Protein AF-A0A7D5S148-F1 (afdb_monomer_lite)

Sequence (140 aa):
MTSVWNPTGGASYDAGGLCGLLTCPLTNRRAESPIINCSGKSNMTLSFNMIHNGQGSIDNAVVWFTTNGFATTLPVPAIPKTLTGCGGQGLWTSHSIAVPAACNNSSSVQFAIQWVNNDDGVGTDPHSQLTILHLVQVLP

Radius of gyration: 16.26 Å; chains: 1; bounding box: 41×27×49 Å

Foldseek 3Di:
DADPVCNPLPAWDDLAPCPPNDDQPQDKDKDKDAFAFQAVHFFWKWKWKKQWDDDDPQFGKWKWKDLPDVPDIDTDPGDDHADADDQQETDIDIDMDGDDRVCHNRGGMMMMMIGGHRNNRDDDDDITDIDIDDGPDTDD

Secondary structure (DSSP, 8-state):
--BTTBTTS------B--BTTB----EEEEEEPPPB--TT--S-EEEEEE----STTTSEEEEEEESSTTSS-EEPSPPPPPPEETTTEEPPEEEEEEPPGGGTT-S-BEEEEEEEE--BS-------------EE----

pLDDT: mean 71.93, std 15.94, range [33.53, 91.12]

Structure (mmCIF, N/CA/C/O backbone):
data_AF-A0A7D5S148-F1
#
_entry.id   AF-A0A7D5S148-F1
#
loop_
_atom_site.group_PDB
_atom_site.id
_atom_site.type_symbol
_atom_site.label_atom_id
_atom_site.label_alt_id
_atom_site.label_comp_id
_atom_site.label_asym_id
_atom_site.label_entity_id
_atom_site.label_seq_id
_atom_site.pdbx_PDB_ins_code
_atom_site.Cartn_x
_atom_site.Cartn_y
_atom_site.Cartn_z
_atom_site.occupancy
_atom_site.B_iso_or_equiv
_atom_site.auth_seq_id
_atom_site.auth_comp_id
_atom_site.auth_asym_id
_atom_site.auth_atom_id
_atom_site.pdbx_PDB_model_num
ATOM 1 N N . MET A 1 1 ? 2.452 -8.992 -7.488 1.00 42.06 1 MET A N 1
ATOM 2 C CA . MET A 1 1 ? 2.747 -10.126 -8.386 1.00 42.06 1 MET A CA 1
ATOM 3 C C . MET A 1 1 ? 4.191 -10.516 -8.102 1.00 42.06 1 MET A C 1
ATOM 5 O O . MET A 1 1 ? 5.015 -9.617 -8.055 1.00 42.06 1 MET A O 1
ATOM 9 N N . THR A 1 2 ? 4.529 -11.773 -7.825 1.00 35.31 2 THR A N 1
ATOM 10 C CA . THR A 1 2 ? 5.949 -12.168 -7.749 1.00 35.31 2 THR A CA 1
ATOM 11 C C . THR A 1 2 ? 6.427 -12.559 -9.142 1.00 35.31 2 THR A C 1
ATOM 13 O O . THR A 1 2 ? 5.658 -13.095 -9.941 1.00 35.31 2 THR A O 1
ATOM 16 N N . SER A 1 3 ? 7.682 -12.251 -9.460 1.00 38.53 3 SER A N 1
ATOM 17 C CA . SER A 1 3 ? 8.311 -12.759 -10.678 1.00 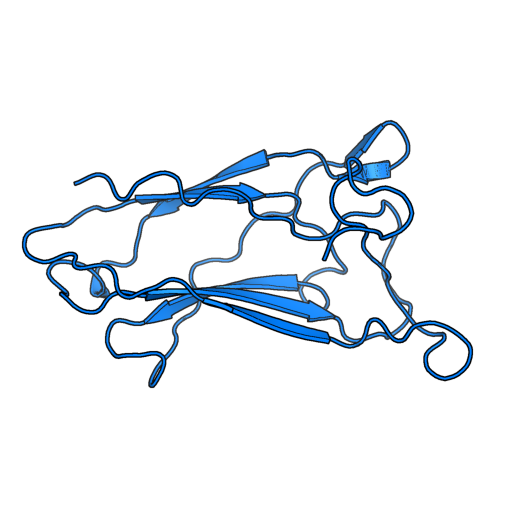38.53 3 SER A CA 1
ATOM 18 C C . SER A 1 3 ? 8.357 -14.291 -10.614 1.00 38.53 3 SER A C 1
ATOM 20 O O . SER A 1 3 ? 8.893 -14.850 -9.657 1.00 38.53 3 SER A O 1
ATOM 22 N N . VAL A 1 4 ? 7.822 -14.979 -11.632 1.00 39.84 4 VAL A N 1
ATOM 23 C CA . VAL A 1 4 ? 7.892 -16.454 -11.754 1.00 39.84 4 VAL A CA 1
ATOM 24 C C . VAL A 1 4 ? 9.348 -16.941 -11.846 1.00 39.84 4 VAL A C 1
ATOM 26 O O . VAL A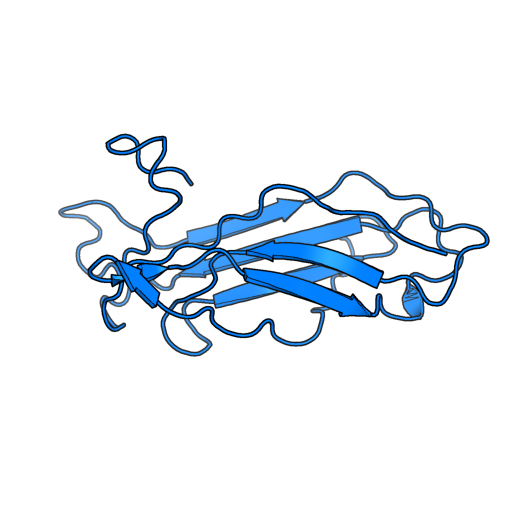 1 4 ? 9.648 -18.072 -11.477 1.00 39.84 4 VAL A O 1
ATOM 29 N N . TRP A 1 5 ? 10.264 -16.068 -12.271 1.00 33.53 5 TRP A N 1
ATOM 30 C CA . TRP A 1 5 ? 11.686 -16.365 -12.452 1.00 33.53 5 TRP A CA 1
ATOM 31 C C . TRP A 1 5 ? 12.561 -16.003 -11.247 1.00 33.53 5 TRP A C 1
ATOM 33 O O . TRP A 1 5 ? 13.714 -16.419 -11.183 1.00 33.53 5 TRP A O 1
ATOM 43 N N . ASN A 1 6 ? 12.028 -15.256 -10.278 1.00 43.44 6 ASN A N 1
ATOM 44 C CA . ASN A 1 6 ? 12.698 -14.987 -9.010 1.00 43.44 6 ASN A CA 1
ATOM 45 C C . ASN A 1 6 ? 11.660 -14.863 -7.879 1.00 43.44 6 ASN A C 1
ATOM 47 O O . ASN A 1 6 ? 11.318 -13.750 -7.471 1.00 43.44 6 ASN A O 1
ATOM 51 N N . PRO A 1 7 ? 11.144 -15.995 -7.367 1.00 40.78 7 PRO A N 1
ATOM 52 C CA . PRO A 1 7 ? 10.069 -16.005 -6.376 1.00 40.78 7 PRO A CA 1
ATOM 53 C C . PRO A 1 7 ? 10.477 -15.395 -5.024 1.00 40.78 7 PRO A C 1
ATOM 55 O O . PRO A 1 7 ? 9.605 -15.032 -4.238 1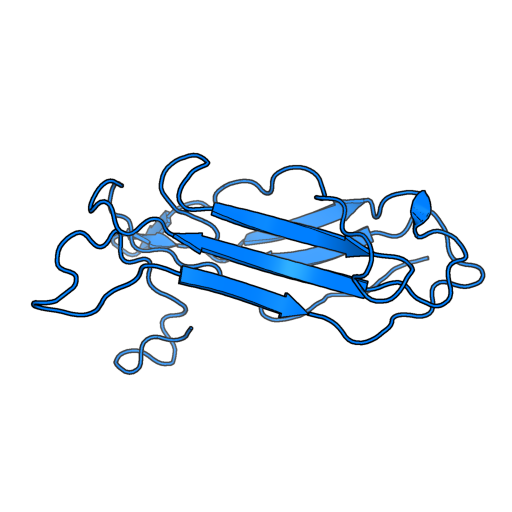.00 40.78 7 PRO A O 1
ATOM 58 N N . THR A 1 8 ? 11.781 -15.250 -4.757 1.00 43.19 8 THR A N 1
ATOM 59 C CA . THR A 1 8 ? 12.337 -14.588 -3.563 1.00 43.19 8 THR A CA 1
ATOM 60 C C . THR A 1 8 ? 12.771 -13.140 -3.812 1.00 43.19 8 THR A C 1
ATOM 62 O O . THR A 1 8 ? 13.001 -12.406 -2.854 1.00 43.19 8 THR A O 1
ATOM 65 N N . GLY A 1 9 ? 12.845 -12.695 -5.070 1.00 50.00 9 GLY A N 1
ATOM 66 C CA . GLY A 1 9 ? 13.348 -11.377 -5.480 1.00 50.00 9 GLY A CA 1
ATOM 67 C C . GLY A 1 9 ? 12.387 -10.208 -5.273 1.00 50.00 9 GLY A C 1
ATOM 68 O O . GLY A 1 9 ? 12.675 -9.099 -5.719 1.00 50.00 9 GLY A O 1
ATOM 69 N N . GLY A 1 10 ? 11.247 -10.440 -4.623 1.00 51.72 10 GLY A N 1
ATOM 70 C CA . GLY A 1 10 ? 10.171 -9.461 -4.531 1.00 51.72 10 GLY A CA 1
ATOM 71 C C . GLY A 1 10 ? 9.463 -9.277 -5.874 1.00 51.72 10 GLY A C 1
ATOM 72 O O . GLY A 1 10 ? 9.354 -10.205 -6.678 1.00 51.72 10 GLY A O 1
ATOM 73 N N . ALA A 1 11 ? 8.933 -8.083 -6.105 1.00 54.31 11 ALA A N 1
ATOM 74 C CA . ALA A 1 11 ? 8.140 -7.779 -7.284 1.00 54.31 11 ALA A CA 1
ATOM 75 C C . ALA A 1 11 ? 8.872 -6.796 -8.225 1.00 54.31 11 ALA A C 1
ATOM 77 O O . ALA A 1 11 ? 9.534 -5.866 -7.764 1.00 54.31 11 ALA A O 1
ATOM 78 N N . SER A 1 12 ? 8.699 -6.947 -9.546 1.00 57.59 12 SER A N 1
ATOM 79 C CA . SER A 1 12 ? 9.439 -6.215 -10.597 1.00 57.59 12 SER A CA 1
ATOM 80 C C . SER A 1 12 ? 8.554 -5.311 -11.471 1.00 57.59 12 SER A C 1
ATOM 82 O O . SER A 1 12 ? 7.672 -5.808 -12.164 1.00 57.59 12 SER A O 1
ATOM 84 N N . TYR A 1 13 ? 8.760 -3.994 -11.482 1.00 60.81 13 TYR A N 1
ATOM 85 C CA . TYR A 1 13 ? 7.994 -3.092 -12.363 1.00 60.81 13 TYR A CA 1
ATOM 86 C C . TYR A 1 13 ? 8.345 -3.301 -13.843 1.00 60.81 13 TYR A C 1
ATOM 88 O O . TYR A 1 13 ? 9.514 -3.480 -14.163 1.00 60.81 13 TYR A O 1
ATOM 96 N N . ASP A 1 14 ? 7.330 -3.266 -14.706 1.00 64.88 14 ASP A N 1
ATOM 97 C CA . ASP A 1 14 ? 7.443 -3.298 -16.166 1.00 64.88 14 ASP A CA 1
ATOM 98 C C . ASP A 1 14 ? 6.676 -2.082 -16.703 1.00 64.88 14 ASP A C 1
ATOM 100 O O . ASP A 1 14 ? 5.468 -1.980 -16.480 1.00 64.88 14 ASP A O 1
ATOM 104 N N . ALA A 1 15 ? 7.385 -1.143 -17.335 1.00 60.41 15 ALA A N 1
ATOM 105 C CA . ALA A 1 15 ? 6.803 0.080 -17.894 1.00 60.41 15 ALA A CA 1
ATOM 106 C C . ALA A 1 15 ? 5.960 -0.187 -19.152 1.00 60.41 15 ALA A C 1
ATOM 108 O O . ALA A 1 15 ? 5.181 0.669 -19.564 1.00 60.41 15 ALA A O 1
ATOM 109 N N . GLY A 1 16 ? 6.089 -1.373 -19.752 1.00 71.88 16 GLY A N 1
ATOM 110 C CA . GLY A 1 16 ? 5.273 -1.763 -20.887 1.00 71.88 16 GLY A CA 1
ATOM 111 C C . GLY A 1 16 ? 5.732 -1.193 -22.226 1.00 71.88 16 GLY A C 1
ATOM 112 O O . GLY A 1 16 ? 6.926 -1.027 -22.472 1.00 71.88 16 GLY A O 1
ATOM 113 N N . GLY A 1 17 ? 4.782 -0.954 -23.133 1.00 66.50 17 GLY A N 1
ATOM 114 C CA . GLY A 1 17 ? 5.025 -0.412 -24.477 1.00 66.50 17 GLY A CA 1
ATOM 115 C C . GLY A 1 17 ? 5.250 -1.462 -25.576 1.00 66.50 17 GLY A C 1
ATOM 116 O O . GLY A 1 17 ? 5.433 -1.111 -26.740 1.00 66.50 17 GLY A O 1
ATOM 117 N N . LEU A 1 18 ? 5.201 -2.755 -25.236 1.00 72.94 18 LEU A N 1
ATOM 118 C CA . LEU A 1 18 ? 5.303 -3.884 -26.180 1.00 72.94 18 LEU A CA 1
ATOM 119 C C . LEU A 1 18 ? 4.094 -4.829 -26.103 1.00 72.94 18 LEU A C 1
ATOM 121 O O . LEU A 1 18 ? 4.174 -6.001 -26.495 1.00 72.94 18 LEU A O 1
ATOM 125 N N . CYS A 1 19 ? 2.964 -4.328 -25.600 1.00 66.31 19 CYS A N 1
ATOM 126 C CA . CYS A 1 19 ? 1.736 -5.100 -25.509 1.00 66.31 19 CYS A CA 1
ATOM 127 C C . CYS A 1 19 ? 1.304 -5.630 -26.889 1.00 66.31 19 CYS A C 1
ATOM 129 O O . CYS A 1 19 ? 1.237 -4.889 -27.870 1.00 66.31 19 CYS A O 1
ATOM 131 N N . GLY A 1 20 ? 1.040 -6.938 -26.972 1.00 60.03 20 GLY A N 1
ATOM 132 C CA . GLY A 1 20 ? 0.722 -7.641 -28.222 1.00 60.03 20 GLY A CA 1
ATOM 133 C C . GLY A 1 20 ? 1.919 -8.311 -28.910 1.00 60.03 20 GLY A C 1
ATOM 134 O O . GLY A 1 20 ? 1.706 -9.157 -29.776 1.00 60.03 20 GLY A O 1
ATOM 135 N N . LEU A 1 21 ? 3.155 -8.003 -28.495 1.00 63.53 21 LEU A N 1
ATOM 136 C CA . LEU A 1 21 ? 4.375 -8.719 -28.897 1.00 63.53 21 LEU A CA 1
ATOM 137 C C . LEU A 1 21 ? 5.039 -9.441 -27.709 1.00 63.53 21 LEU A C 1
ATOM 139 O O . LEU A 1 21 ? 5.566 -10.539 -27.881 1.00 63.53 21 LEU A O 1
ATOM 143 N N . LEU A 1 22 ? 4.980 -8.851 -26.510 1.00 69.94 22 LEU A N 1
ATOM 144 C CA . LEU A 1 22 ? 5.424 -9.432 -25.236 1.00 69.94 22 LEU A CA 1
ATOM 145 C C . LEU A 1 22 ? 4.288 -9.380 -24.190 1.00 69.94 22 LEU A C 1
ATOM 147 O O . LEU A 1 22 ? 3.105 -9.342 -24.536 1.00 69.94 22 LEU A O 1
ATOM 151 N N . THR A 1 23 ? 4.632 -9.427 -22.900 1.00 66.69 23 THR A N 1
ATOM 152 C CA . THR A 1 23 ? 3.693 -9.233 -21.792 1.00 66.69 23 THR A CA 1
ATOM 153 C C . THR A 1 23 ? 3.102 -7.826 -21.807 1.00 66.69 23 THR A C 1
ATOM 155 O O . THR A 1 23 ? 3.816 -6.858 -22.029 1.00 66.69 23 THR A O 1
ATOM 158 N N . CYS A 1 24 ? 1.797 -7.724 -21.545 1.00 72.88 24 CYS A N 1
ATOM 159 C CA . CYS A 1 24 ? 1.101 -6.450 -21.367 1.00 72.88 24 CYS A CA 1
ATOM 160 C C . CYS A 1 24 ? 0.986 -6.146 -19.868 1.00 72.88 24 CYS A C 1
ATOM 162 O O . CYS A 1 24 ? 0.163 -6.780 -19.194 1.00 72.88 24 CYS A O 1
ATOM 164 N N . PRO A 1 25 ? 1.797 -5.231 -19.313 1.00 73.12 25 PRO A N 1
ATOM 165 C CA . PRO A 1 25 ? 1.687 -4.839 -17.919 1.00 73.12 25 PRO A CA 1
ATOM 166 C C . PRO A 1 25 ? 0.548 -3.847 -17.653 1.00 73.12 25 PRO A C 1
ATOM 168 O O . PRO A 1 25 ? 0.379 -3.492 -16.486 1.00 73.12 25 PRO A O 1
ATOM 171 N N . LEU A 1 26 ? -0.255 -3.443 -18.658 1.00 81.25 26 LEU A N 1
ATOM 172 C CA . LEU A 1 26 ? -1.471 -2.642 -18.451 1.00 81.25 26 LEU A CA 1
ATOM 173 C C . LEU A 1 26 ? -2.317 -3.270 -17.347 1.00 81.25 26 LEU A C 1
ATOM 175 O O . LEU A 1 26 ? -2.865 -4.369 -17.486 1.00 81.25 26 LEU A O 1
ATOM 179 N N . THR A 1 27 ? -2.435 -2.570 -16.227 1.00 79.81 27 THR A N 1
ATOM 180 C CA . THR A 1 27 ? -3.106 -3.135 -15.069 1.00 79.81 27 THR A CA 1
ATOM 181 C C . THR A 1 27 ? -3.820 -2.071 -14.273 1.00 79.81 27 THR A C 1
ATOM 183 O O . THR A 1 27 ? -3.336 -0.970 -14.049 1.00 79.81 27 THR A O 1
ATOM 186 N N . ASN A 1 28 ? -4.986 -2.456 -13.784 1.00 82.31 28 ASN A N 1
ATOM 187 C CA . ASN A 1 28 ? -5.689 -1.764 -12.731 1.00 82.31 28 ASN A CA 1
ATOM 188 C C . ASN A 1 28 ? -6.229 -2.853 -11.808 1.00 82.31 28 ASN A C 1
ATOM 190 O O . ASN A 1 28 ? -7.252 -3.484 -12.081 1.00 82.31 28 ASN A O 1
ATOM 194 N N . ARG A 1 29 ? -5.451 -3.178 -10.779 1.00 80.50 29 ARG A N 1
ATOM 195 C CA . ARG A 1 29 ? -5.735 -4.303 -9.885 1.00 80.50 29 ARG A CA 1
ATOM 196 C C . ARG A 1 29 ? -5.665 -3.840 -8.453 1.00 80.50 29 ARG A C 1
ATOM 198 O O . ARG A 1 29 ? -4.860 -2.982 -8.106 1.00 80.50 29 ARG A O 1
ATOM 205 N N . ARG A 1 30 ? -6.512 -4.432 -7.622 1.00 82.00 30 ARG A N 1
ATOM 206 C CA . ARG A 1 30 ? -6.665 -4.051 -6.228 1.00 82.00 30 ARG A CA 1
ATOM 207 C C . ARG A 1 30 ? -6.668 -5.285 -5.339 1.00 82.00 30 ARG A C 1
ATOM 209 O O . ARG A 1 30 ? -7.278 -6.290 -5.690 1.00 82.00 30 ARG A O 1
ATOM 216 N N . ALA A 1 31 ? -5.972 -5.193 -4.213 1.00 80.00 31 ALA A N 1
ATOM 217 C CA . ALA A 1 31 ? -6.035 -6.157 -3.123 1.00 80.00 31 ALA A CA 1
ATOM 218 C C . ALA A 1 31 ? -6.802 -5.524 -1.961 1.00 80.00 31 ALA A C 1
ATOM 220 O O . ALA A 1 31 ? -6.519 -4.384 -1.595 1.00 80.00 31 ALA A O 1
ATOM 221 N N . GLU A 1 32 ? -7.768 -6.247 -1.406 1.00 83.81 32 GLU A N 1
ATOM 222 C CA . GLU A 1 32 ? -8.712 -5.738 -0.408 1.00 83.81 32 GLU A CA 1
ATOM 223 C C . GLU A 1 32 ? -8.585 -6.534 0.894 1.00 83.81 32 GLU A C 1
ATOM 225 O O . GLU A 1 32 ? -8.388 -7.750 0.876 1.00 83.81 32 GLU A O 1
ATOM 230 N N . SER A 1 33 ? -8.692 -5.852 2.033 1.00 82.12 33 SER A N 1
ATOM 231 C CA . SER A 1 33 ? -8.738 -6.499 3.340 1.00 82.12 33 SER A CA 1
ATOM 232 C C . SER A 1 33 ? -10.136 -7.065 3.628 1.00 82.12 33 SER A C 1
ATOM 234 O O . SER A 1 33 ? -11.142 -6.526 3.148 1.00 82.12 33 SER A O 1
ATOM 236 N N . PRO A 1 34 ? -10.244 -8.075 4.510 1.00 85.88 34 PRO A N 1
ATOM 237 C CA . PRO A 1 34 ? -11.498 -8.368 5.195 1.00 85.88 34 PRO A CA 1
ATOM 238 C C . PRO A 1 34 ? -12.025 -7.145 5.957 1.00 85.88 34 PRO A C 1
ATOM 240 O O . PRO A 1 34 ? -11.296 -6.171 6.177 1.00 85.88 34 PRO A O 1
ATOM 243 N N . ILE A 1 35 ? -13.282 -7.224 6.394 1.00 88.00 35 ILE A N 1
ATOM 244 C CA . ILE A 1 35 ? -13.877 -6.237 7.297 1.00 88.00 35 ILE A CA 1
ATOM 245 C C . ILE A 1 35 ? -13.128 -6.227 8.631 1.00 88.00 35 ILE A C 1
ATOM 247 O O . ILE A 1 35 ? -12.937 -7.262 9.269 1.00 88.00 35 ILE A O 1
ATOM 251 N N . ILE A 1 36 ? -12.740 -5.028 9.052 1.00 86.50 36 ILE A N 1
ATOM 252 C CA . ILE A 1 36 ? -12.103 -4.721 10.324 1.00 86.50 36 ILE A CA 1
ATOM 253 C C . ILE A 1 36 ? -13.122 -3.972 11.182 1.00 86.50 36 ILE A C 1
ATOM 255 O O . ILE A 1 36 ? -13.627 -2.911 10.808 1.00 86.50 36 ILE A O 1
ATOM 259 N N . ASN A 1 37 ? -13.418 -4.534 12.352 1.00 88.69 37 ASN A N 1
ATOM 260 C CA . ASN A 1 37 ? -14.284 -3.894 13.328 1.00 88.69 37 ASN A CA 1
ATOM 261 C C . ASN A 1 37 ? -13.469 -2.923 14.198 1.00 88.69 37 ASN A C 1
ATOM 263 O O . ASN A 1 37 ? -12.673 -3.344 15.038 1.00 88.69 37 ASN A O 1
ATOM 267 N N . CYS A 1 38 ? -13.694 -1.626 14.003 1.00 87.94 38 CYS A N 1
ATOM 268 C CA . CYS A 1 38 ? -13.073 -0.526 14.739 1.00 87.94 38 CYS A CA 1
ATOM 269 C C . CYS A 1 38 ? -14.029 0.114 15.769 1.00 87.94 38 CYS A C 1
ATOM 271 O O . CYS A 1 38 ? -13.803 1.247 16.200 1.00 87.94 38 CYS A O 1
ATOM 273 N N . SER A 1 39 ? -15.099 -0.573 16.190 1.00 91.12 39 SER A N 1
ATOM 274 C CA . SER A 1 39 ? -15.994 -0.089 17.250 1.00 91.12 39 SER A CA 1
ATOM 275 C C . SER A 1 39 ? -15.226 0.184 18.547 1.00 91.12 39 SER A C 1
ATOM 277 O O . SER A 1 39 ? -14.430 -0.635 19.010 1.00 91.12 39 SER A O 1
ATOM 279 N N . GLY A 1 40 ? -15.449 1.363 19.131 1.00 89.50 40 GLY A N 1
ATOM 280 C CA . GLY A 1 40 ? -14.729 1.830 20.319 1.00 89.50 40 GLY A CA 1
ATOM 281 C C . GLY A 1 40 ? -13.249 2.165 20.092 1.00 89.50 40 GLY A C 1
ATOM 282 O O . GLY A 1 40 ? -12.514 2.305 21.067 1.00 89.50 40 GLY A O 1
ATOM 283 N N . LYS A 1 41 ? -12.791 2.272 18.837 1.00 87.94 41 LYS A N 1
ATOM 284 C CA . LYS A 1 41 ? -11.415 2.643 18.475 1.00 87.94 41 LYS A CA 1
ATOM 285 C C . LYS A 1 41 ? -11.370 4.035 17.848 1.00 87.94 41 LYS A C 1
ATOM 287 O O . LYS A 1 41 ? -12.271 4.420 17.097 1.00 87.94 41 LYS A O 1
ATOM 292 N N . SER A 1 42 ? -10.308 4.774 18.141 1.00 88.94 42 SER A N 1
ATOM 293 C CA . SER A 1 42 ? -9.998 6.081 17.557 1.00 88.94 42 SER A CA 1
ATOM 294 C C . SER A 1 42 ? -8.484 6.237 17.405 1.00 88.94 42 SER A C 1
ATOM 296 O O . SER A 1 42 ? -7.739 5.402 17.897 1.00 88.94 42 SER A O 1
ATOM 298 N N . ASN A 1 43 ? -8.032 7.270 16.682 1.00 85.12 43 ASN A N 1
ATOM 299 C CA . ASN A 1 43 ? -6.603 7.594 16.502 1.00 85.12 43 ASN A CA 1
ATOM 300 C C . ASN A 1 43 ? -5.744 6.430 15.974 1.00 85.12 43 ASN A C 1
ATOM 302 O O . ASN A 1 43 ? -4.555 6.319 16.267 1.00 85.12 43 ASN A O 1
ATOM 306 N N . MET A 1 44 ? -6.360 5.572 15.164 1.00 86.06 44 MET A N 1
ATOM 307 C CA . MET A 1 44 ? -5.735 4.363 14.650 1.00 86.06 44 MET A CA 1
ATOM 308 C C . MET A 1 44 ? -4.661 4.675 13.608 1.00 86.06 44 MET A C 1
ATOM 310 O O . MET A 1 44 ? -4.746 5.656 12.868 1.00 86.06 44 MET A O 1
ATOM 314 N N . THR A 1 45 ? -3.683 3.782 13.492 1.00 84.56 45 THR A N 1
ATOM 315 C CA . THR A 1 45 ? -2.635 3.844 12.465 1.00 84.56 45 THR A CA 1
ATOM 316 C C . THR A 1 45 ? -2.670 2.587 11.604 1.00 84.56 45 THR A C 1
ATOM 318 O O . THR A 1 45 ? -2.823 1.482 12.120 1.00 84.56 45 THR A O 1
ATOM 321 N N . LEU A 1 46 ? -2.531 2.761 10.291 1.00 83.00 46 LEU A N 1
ATOM 322 C CA . LEU A 1 46 ? -2.331 1.686 9.328 1.00 83.00 46 LEU A CA 1
ATOM 323 C C . LEU A 1 46 ? -0.836 1.592 9.021 1.00 83.00 46 LEU A C 1
ATOM 325 O O . LEU A 1 46 ? -0.278 2.540 8.470 1.00 83.00 46 LEU A O 1
ATOM 329 N N . SER A 1 47 ? -0.206 0.461 9.348 1.00 82.31 47 SER A N 1
ATOM 330 C CA . SER A 1 47 ? 1.217 0.224 9.063 1.00 82.31 47 SER A CA 1
ATOM 331 C C . SER A 1 47 ? 1.416 -0.976 8.143 1.00 82.31 47 SER A C 1
ATOM 333 O O . SER A 1 47 ? 0.728 -1.993 8.264 1.00 82.31 47 SER A O 1
ATOM 335 N N . PHE A 1 48 ? 2.356 -0.859 7.210 1.00 77.00 48 PHE A N 1
ATOM 336 C CA . PHE A 1 48 ? 2.676 -1.900 6.238 1.00 77.00 48 PHE A CA 1
ATOM 337 C C . PHE A 1 48 ? 4.083 -1.713 5.663 1.00 77.00 48 PHE A C 1
ATOM 339 O O . PHE A 1 48 ? 4.610 -0.604 5.604 1.00 77.00 48 PHE A O 1
ATOM 346 N N . ASN A 1 49 ? 4.684 -2.809 5.204 1.00 79.69 49 ASN A N 1
ATOM 347 C CA . ASN A 1 49 ? 5.922 -2.759 4.431 1.00 79.69 49 ASN A CA 1
ATOM 348 C C . ASN A 1 49 ? 5.600 -2.659 2.946 1.00 79.69 49 ASN A C 1
ATOM 350 O O . ASN A 1 49 ? 4.693 -3.342 2.469 1.00 79.69 49 ASN A O 1
ATOM 354 N N . MET A 1 50 ? 6.356 -1.846 2.217 1.00 77.62 50 MET A N 1
ATOM 355 C CA . MET A 1 50 ? 6.165 -1.639 0.789 1.00 77.62 50 MET A CA 1
ATOM 356 C C . MET A 1 50 ? 7.479 -1.559 0.013 1.00 77.62 50 MET A C 1
ATOM 358 O O . MET A 1 50 ? 8.514 -1.178 0.554 1.00 77.62 50 MET A O 1
ATOM 362 N N . ILE A 1 51 ? 7.401 -1.853 -1.283 1.00 77.50 51 ILE A N 1
ATOM 363 C CA . ILE A 1 51 ? 8.378 -1.438 -2.298 1.00 77.50 51 ILE A CA 1
ATOM 364 C C . ILE A 1 51 ? 7.606 -0.638 -3.337 1.00 77.50 51 ILE A C 1
ATOM 366 O O . ILE A 1 51 ? 6.978 -1.219 -4.195 1.00 77.50 51 ILE A O 1
ATOM 370 N N . HIS A 1 52 ? 7.560 0.679 -3.273 1.00 77.94 52 HIS A N 1
ATOM 371 C CA . HIS A 1 52 ? 6.696 1.455 -4.155 1.00 77.94 52 HIS A CA 1
ATOM 372 C C . HIS A 1 52 ? 7.510 2.269 -5.151 1.00 77.94 52 HIS A C 1
ATOM 374 O O . HIS A 1 52 ? 8.195 3.206 -4.767 1.00 77.94 52 HIS A O 1
ATOM 380 N N . ASN A 1 53 ? 7.389 1.976 -6.439 1.00 73.81 53 ASN A N 1
ATOM 381 C CA . ASN A 1 53 ? 7.895 2.864 -7.475 1.00 73.81 53 ASN A CA 1
ATOM 382 C C . ASN A 1 53 ? 6.924 2.918 -8.659 1.00 73.81 53 ASN A C 1
ATOM 384 O O . ASN A 1 53 ? 5.811 2.403 -8.562 1.00 73.81 53 ASN A O 1
ATOM 388 N N . GLY A 1 54 ? 7.308 3.602 -9.730 1.00 75.06 54 GLY A N 1
ATOM 389 C CA . GLY A 1 54 ? 6.538 3.745 -10.963 1.00 75.06 54 GLY A CA 1
ATOM 390 C C . GLY A 1 54 ? 6.657 5.160 -11.517 1.00 75.06 54 GLY A C 1
ATOM 391 O O . GLY A 1 54 ? 7.211 6.050 -10.865 1.00 75.06 54 GLY A O 1
ATOM 392 N N . GLN A 1 55 ? 6.142 5.377 -12.718 1.00 74.94 55 GLN A N 1
ATOM 393 C CA . GLN A 1 55 ? 6.196 6.663 -13.388 1.00 74.94 55 GLN A CA 1
ATOM 394 C C . GLN A 1 55 ? 5.288 7.697 -12.709 1.00 74.94 55 GLN A C 1
ATOM 396 O O . GLN A 1 55 ? 4.064 7.688 -12.860 1.00 74.94 55 GLN A O 1
ATOM 401 N N . GLY A 1 56 ? 5.900 8.630 -11.973 1.00 77.81 56 GLY A N 1
ATOM 402 C CA . GLY A 1 56 ? 5.202 9.757 -11.356 1.00 77.81 56 GLY A CA 1
ATOM 403 C C . GLY A 1 56 ? 3.921 9.327 -10.630 1.00 77.81 56 GLY A C 1
ATOM 404 O O . GLY A 1 56 ? 3.949 8.468 -9.743 1.00 77.81 56 GLY A O 1
ATOM 405 N N . SER A 1 57 ? 2.796 9.925 -11.026 1.00 79.44 57 SER A N 1
ATOM 406 C CA . SER A 1 57 ? 1.453 9.596 -10.537 1.00 79.44 57 SER A CA 1
ATOM 407 C C . SER A 1 57 ? 0.632 8.714 -11.485 1.00 79.44 57 SER A C 1
ATOM 409 O O . SER A 1 57 ? -0.517 8.427 -11.158 1.00 79.44 57 SER A O 1
ATOM 411 N N . ILE A 1 58 ? 1.171 8.341 -12.651 1.00 78.44 58 ILE A N 1
ATOM 412 C CA . ILE A 1 58 ? 0.441 7.606 -13.698 1.00 78.44 58 ILE A CA 1
ATOM 413 C C . ILE A 1 58 ? 0.627 6.094 -13.584 1.00 78.44 58 ILE A C 1
ATOM 415 O O . ILE A 1 58 ? -0.363 5.374 -13.701 1.00 78.44 58 ILE A O 1
ATOM 419 N N . ASP A 1 59 ? 1.817 5.647 -13.172 1.00 78.44 59 ASP A N 1
ATOM 420 C CA . ASP A 1 59 ? 2.038 4.275 -12.712 1.00 78.44 59 ASP A CA 1
ATOM 421 C C . ASP A 1 59 ? 2.256 4.304 -11.206 1.00 78.44 59 ASP A C 1
ATOM 423 O O . ASP A 1 59 ? 3.321 4.661 -10.680 1.00 78.44 59 ASP A O 1
ATOM 427 N N . ASN A 1 60 ? 1.166 4.061 -10.487 1.00 81.50 60 ASN A N 1
ATOM 428 C CA . ASN A 1 60 ? 1.100 4.405 -9.085 1.00 81.50 60 ASN A CA 1
ATOM 429 C C . ASN A 1 60 ? 0.248 3.449 -8.265 1.00 81.50 60 ASN A C 1
ATOM 431 O O . ASN A 1 60 ? -0.693 2.811 -8.741 1.00 81.50 60 ASN A O 1
ATOM 435 N N . ALA A 1 61 ? 0.581 3.410 -6.981 1.00 81.88 61 ALA A N 1
ATOM 436 C CA . ALA A 1 61 ? -0.206 2.727 -5.990 1.00 81.88 61 ALA A CA 1
ATOM 437 C C . ALA A 1 61 ? -1.007 3.722 -5.163 1.00 81.88 61 ALA A C 1
ATOM 439 O O . ALA A 1 61 ? -0.501 4.766 -4.752 1.00 81.88 61 ALA A O 1
ATOM 440 N N . VAL A 1 62 ? -2.251 3.359 -4.882 1.00 83.94 62 VAL A N 1
ATOM 441 C CA . VAL A 1 62 ? -3.157 4.151 -4.056 1.00 83.94 62 VAL A CA 1
ATOM 442 C C . VAL A 1 62 ? -3.727 3.261 -2.967 1.00 83.94 62 VAL A C 1
ATOM 444 O O . VAL A 1 62 ? -4.219 2.162 -3.238 1.00 83.94 62 VAL A O 1
ATOM 447 N N . VAL A 1 63 ? -3.656 3.745 -1.728 1.00 85.12 63 VAL A N 1
ATOM 448 C CA . VAL A 1 63 ? -4.359 3.135 -0.602 1.00 85.12 63 VAL A CA 1
ATOM 449 C C . VAL A 1 63 ? -5.754 3.736 -0.540 1.00 85.12 63 VAL A C 1
ATOM 451 O O . VAL A 1 63 ? -5.924 4.952 -0.522 1.00 85.12 63 VAL A O 1
ATOM 454 N N . TRP A 1 64 ? -6.751 2.872 -0.494 1.00 86.38 64 TRP A N 1
ATOM 455 C CA . TRP A 1 64 ? -8.158 3.201 -0.380 1.00 86.38 64 TRP A CA 1
ATOM 456 C C . TRP A 1 64 ? -8.684 2.722 0.960 1.00 86.38 64 TRP A C 1
ATOM 458 O O . TRP A 1 64 ? -8.232 1.703 1.487 1.00 86.38 64 TRP A O 1
ATOM 468 N N . PHE A 1 65 ? -9.692 3.415 1.472 1.00 87.31 65 PHE A N 1
ATOM 469 C CA . PHE A 1 65 ? -10.482 2.928 2.591 1.00 87.31 65 PHE A CA 1
ATOM 470 C C . PHE A 1 65 ? -11.975 3.086 2.322 1.00 87.31 65 PHE A C 1
ATOM 472 O O . PHE A 1 65 ? -12.410 3.873 1.476 1.00 87.31 65 PHE A O 1
ATOM 479 N N . THR A 1 66 ? -12.755 2.327 3.076 1.00 89.06 66 THR A N 1
ATOM 480 C CA . THR A 1 66 ? -14.212 2.383 3.095 1.00 89.06 66 THR A CA 1
ATOM 481 C C . THR A 1 66 ?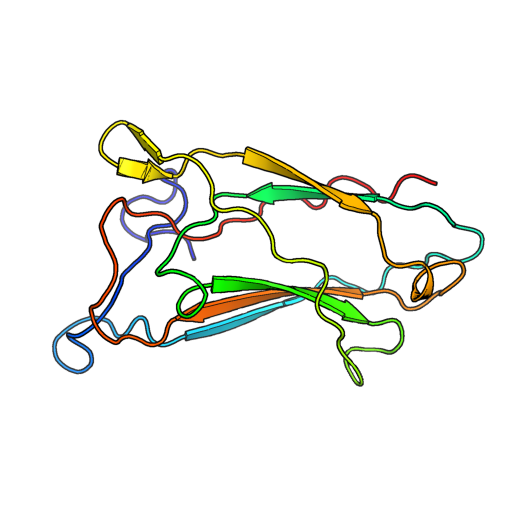 -14.710 2.005 4.483 1.00 89.06 66 THR A C 1
ATOM 483 O O . THR A 1 66 ? -14.067 1.231 5.190 1.00 89.06 66 THR A O 1
ATOM 486 N N . THR A 1 67 ? -15.858 2.548 4.871 1.00 88.00 67 THR A N 1
ATOM 487 C CA . THR A 1 67 ? -16.597 2.146 6.076 1.00 88.00 67 THR A CA 1
ATOM 488 C C . THR A 1 67 ? -17.906 1.438 5.739 1.00 88.00 67 THR A C 1
ATOM 490 O O . THR A 1 67 ? -18.708 1.168 6.628 1.00 88.00 67 THR A O 1
ATOM 493 N N . ASN A 1 68 ? -18.150 1.152 4.456 1.00 84.12 68 ASN A N 1
ATOM 494 C CA . ASN A 1 68 ? -19.397 0.565 3.975 1.00 84.12 68 ASN A CA 1
ATOM 495 C C . ASN A 1 68 ? -19.167 -0.324 2.737 1.00 84.12 68 ASN A C 1
ATOM 497 O O . ASN A 1 68 ? -19.731 -0.084 1.669 1.00 84.12 68 ASN A O 1
ATOM 501 N N . GLY A 1 69 ? -18.286 -1.323 2.850 1.00 69.81 69 GLY A N 1
ATOM 502 C CA . GLY A 1 69 ? -18.201 -2.407 1.861 1.00 69.81 69 GLY A CA 1
ATOM 503 C C . GLY A 1 69 ? -17.771 -2.001 0.444 1.00 69.81 69 GLY A C 1
ATOM 504 O O . GLY A 1 69 ? -18.306 -2.532 -0.522 1.00 69.81 69 GLY A O 1
ATOM 505 N N . PHE A 1 70 ? -16.851 -1.042 0.302 1.00 71.06 70 PHE A N 1
ATOM 506 C CA . PHE A 1 70 ? -16.340 -0.507 -0.978 1.00 71.06 70 PHE A CA 1
ATOM 507 C C . PHE A 1 70 ? -17.405 0.128 -1.896 1.00 71.06 70 PHE A C 1
ATOM 509 O O . PHE A 1 70 ? -17.090 0.484 -3.030 1.00 71.06 70 PHE A O 1
ATOM 516 N N . ALA A 1 71 ? -18.629 0.365 -1.404 1.00 64.75 71 ALA A N 1
ATOM 517 C CA . ALA A 1 71 ? -19.654 1.130 -2.124 1.00 64.75 71 ALA A CA 1
ATOM 518 C C . ALA A 1 71 ? -19.226 2.592 -2.357 1.00 64.75 71 ALA A C 1
ATOM 520 O O . ALA A 1 71 ? -19.570 3.209 -3.362 1.00 64.75 71 ALA A O 1
ATOM 521 N N . THR A 1 72 ? -18.432 3.129 -1.432 1.00 63.88 72 THR A N 1
ATOM 522 C CA . THR A 1 72 ? -17.697 4.387 -1.561 1.00 63.88 72 THR A CA 1
ATOM 523 C C . THR A 1 72 ? -16.263 4.165 -1.096 1.00 63.88 72 THR A C 1
ATOM 525 O O . THR A 1 72 ? -16.023 3.572 -0.039 1.00 63.88 72 THR A O 1
ATOM 528 N N . THR A 1 73 ? -15.301 4.622 -1.897 1.00 74.81 73 THR A N 1
ATOM 529 C CA . THR A 1 73 ? -13.871 4.539 -1.584 1.00 74.81 73 THR A CA 1
ATOM 530 C C . THR A 1 73 ? -13.255 5.915 -1.592 1.00 74.81 73 THR A C 1
ATOM 532 O O . THR A 1 73 ? -13.391 6.647 -2.572 1.00 74.81 73 THR A O 1
ATOM 535 N N . LEU A 1 74 ? -12.538 6.248 -0.528 1.00 75.75 74 LEU A N 1
ATOM 536 C CA . LEU A 1 74 ? -11.754 7.473 -0.458 1.00 75.75 74 LEU A CA 1
ATOM 537 C C . LEU A 1 74 ? -10.265 7.120 -0.492 1.00 75.75 74 LEU A C 1
ATOM 539 O O . LEU A 1 74 ? -9.861 6.147 0.158 1.00 75.75 74 LEU A O 1
ATOM 543 N N . PRO A 1 75 ? -9.449 7.865 -1.259 1.00 77.12 75 PRO A N 1
ATOM 544 C CA . PRO A 1 75 ? -8.016 7.660 -1.244 1.00 77.12 75 PRO A CA 1
ATOM 545 C C . PRO A 1 75 ? -7.460 8.190 0.078 1.00 77.12 75 PRO A C 1
ATOM 547 O O . PRO A 1 75 ? -7.850 9.251 0.570 1.00 77.12 75 PRO A O 1
ATOM 550 N N . VAL A 1 76 ? -6.536 7.441 0.656 1.00 75.88 76 VAL A N 1
ATOM 551 C CA . VAL A 1 76 ? -5.662 7.933 1.721 1.00 75.88 76 VAL A CA 1
ATOM 552 C C . VAL A 1 76 ? -4.567 8.798 1.061 1.00 75.88 76 VAL A C 1
ATOM 554 O O . VAL A 1 76 ? -4.335 8.633 -0.143 1.00 75.88 76 VAL A O 1
ATOM 557 N N . PRO A 1 77 ? -3.915 9.747 1.771 1.00 73.44 77 PRO A N 1
ATOM 558 C CA . PRO A 1 77 ? -2.830 10.534 1.192 1.00 73.44 77 PRO A CA 1
ATOM 559 C C . PRO A 1 77 ? -1.796 9.697 0.435 1.00 73.44 77 PRO A C 1
ATOM 561 O O . PRO A 1 77 ? -1.539 8.541 0.780 1.00 73.44 77 PRO A O 1
ATOM 564 N N . ALA A 1 78 ? -1.222 10.303 -0.609 1.00 72.94 78 ALA A N 1
ATOM 565 C CA . ALA A 1 78 ? -0.285 9.637 -1.501 1.00 72.94 78 ALA A CA 1
ATOM 566 C C . ALA A 1 78 ? 0.869 8.997 -0.720 1.00 72.94 78 ALA A C 1
ATOM 568 O O . ALA A 1 78 ? 1.502 9.640 0.121 1.00 72.94 78 ALA A O 1
ATOM 569 N N . ILE A 1 79 ? 1.142 7.731 -1.028 1.00 81.12 79 ILE A N 1
ATOM 570 C CA . ILE A 1 79 ? 2.254 6.990 -0.440 1.00 81.12 79 ILE A CA 1
ATOM 571 C C . ILE A 1 79 ? 3.559 7.341 -1.169 1.00 81.12 79 ILE A C 1
ATOM 573 O O . ILE A 1 79 ? 3.563 7.448 -2.399 1.00 81.12 79 ILE A O 1
ATOM 577 N N . PRO A 1 80 ? 4.669 7.563 -0.444 1.00 83.94 80 PRO A N 1
ATOM 578 C CA . PRO A 1 80 ? 5.930 7.967 -1.051 1.00 83.94 80 PRO A CA 1
ATOM 579 C C . PRO A 1 80 ? 6.556 6.825 -1.854 1.00 83.94 80 PRO A C 1
ATOM 581 O O . PRO A 1 80 ? 6.398 5.648 -1.524 1.00 83.94 80 PRO A O 1
ATOM 584 N N . LYS A 1 81 ? 7.319 7.183 -2.890 1.00 81.69 81 LYS A N 1
ATOM 585 C CA . LYS A 1 81 ? 8.153 6.233 -3.634 1.00 81.69 81 LYS A CA 1
ATOM 586 C C . LYS A 1 81 ? 9.302 5.750 -2.737 1.00 81.69 81 LYS A C 1
ATOM 588 O O . LYS A 1 81 ? 9.857 6.520 -1.954 1.00 81.69 81 LYS A O 1
ATOM 593 N N . THR A 1 82 ? 9.656 4.477 -2.842 1.00 78.50 82 THR A N 1
ATOM 594 C CA . THR A 1 82 ? 10.734 3.843 -2.082 1.00 78.50 82 THR A CA 1
ATOM 595 C C . THR A 1 82 ? 12.071 4.018 -2.780 1.00 78.50 82 THR A C 1
ATOM 597 O O . THR A 1 82 ? 12.139 4.054 -4.007 1.00 78.50 82 THR A O 1
ATOM 600 N N . LEU A 1 83 ? 13.146 4.064 -1.995 1.00 81.00 83 LEU A N 1
ATOM 601 C CA . LEU A 1 83 ? 14.504 4.066 -2.530 1.00 81.00 83 LEU A CA 1
ATOM 602 C C . LEU A 1 83 ? 14.809 2.767 -3.287 1.00 81.00 83 LEU A C 1
ATOM 604 O O . LEU A 1 83 ? 14.249 1.704 -3.008 1.00 81.00 83 LEU A O 1
ATOM 608 N N . THR A 1 84 ? 15.753 2.858 -4.215 1.00 74.12 84 THR A N 1
ATOM 609 C CA . THR A 1 84 ? 16.265 1.733 -5.002 1.00 74.12 84 THR A CA 1
ATOM 610 C C . THR A 1 84 ? 17.699 1.408 -4.585 1.00 74.12 84 THR A C 1
ATOM 612 O O . THR A 1 84 ? 18.479 2.309 -4.281 1.00 74.12 84 THR A O 1
ATOM 615 N N . GLY A 1 85 ? 18.069 0.130 -4.591 1.00 70.00 85 GLY A N 1
ATOM 616 C CA . GLY A 1 85 ? 19.404 -0.372 -4.261 1.00 70.00 85 GLY A CA 1
ATOM 617 C C . GLY A 1 85 ? 19.749 -1.635 -5.056 1.00 70.00 85 GLY A C 1
ATOM 618 O O . GLY A 1 85 ? 19.012 -2.027 -5.950 1.00 70.00 85 GLY A O 1
ATOM 619 N N . CYS A 1 86 ? 20.889 -2.269 -4.764 1.00 64.62 86 CYS A N 1
ATOM 620 C CA . CYS A 1 86 ? 21.262 -3.588 -5.311 1.00 64.62 86 CYS A CA 1
ATOM 621 C C . CYS A 1 86 ? 21.087 -3.739 -6.839 1.00 64.62 86 CYS A C 1
ATOM 623 O O . CYS A 1 86 ? 20.421 -4.661 -7.299 1.00 64.62 86 CYS A O 1
ATOM 625 N N . GLY A 1 87 ? 21.668 -2.828 -7.626 1.00 67.00 87 GLY A N 1
ATOM 626 C CA . GLY A 1 87 ? 21.581 -2.889 -9.092 1.00 67.00 87 GLY A CA 1
ATOM 627 C C . GLY A 1 87 ? 20.244 -2.419 -9.666 1.00 67.00 87 GLY A C 1
ATOM 628 O O . GLY A 1 87 ? 19.966 -2.686 -10.826 1.00 67.00 87 GLY A O 1
ATOM 629 N N . GLY A 1 88 ? 19.436 -1.718 -8.867 1.00 65.44 88 GLY A N 1
ATOM 630 C CA . GLY A 1 88 ? 18.181 -1.131 -9.316 1.00 65.44 88 GLY A CA 1
ATOM 631 C C . GLY A 1 88 ? 16.912 -1.814 -8.807 1.00 65.44 88 GLY A C 1
ATOM 632 O O . GLY A 1 88 ? 15.814 -1.516 -9.255 1.00 65.44 88 GLY A O 1
ATOM 633 N N . GLN A 1 89 ? 17.028 -2.700 -7.828 1.00 65.56 89 GLN A N 1
ATOM 634 C CA . GLN A 1 89 ? 15.866 -3.276 -7.168 1.00 65.56 89 GLN A CA 1
ATOM 635 C C . GLN A 1 89 ? 15.313 -2.308 -6.118 1.00 65.56 89 GLN A C 1
ATOM 637 O O . GLN A 1 89 ? 16.062 -1.636 -5.406 1.00 65.56 89 GLN A O 1
ATOM 642 N N . GLY A 1 90 ? 13.991 -2.244 -5.982 1.00 72.19 90 GLY A N 1
ATOM 643 C CA . GLY A 1 90 ? 13.365 -1.480 -4.901 1.00 72.19 90 GLY A CA 1
ATOM 644 C C . GLY A 1 90 ? 13.702 -2.033 -3.511 1.00 72.19 90 GLY A C 1
ATOM 645 O O . GLY A 1 90 ? 13.798 -3.246 -3.318 1.00 72.19 90 GLY A O 1
ATOM 646 N N . LEU A 1 91 ? 13.874 -1.139 -2.535 1.00 76.25 91 LEU A N 1
ATOM 647 C CA . LEU A 1 91 ? 14.151 -1.499 -1.146 1.00 76.25 91 LEU A CA 1
ATOM 648 C C . LEU A 1 91 ? 12.864 -1.536 -0.322 1.00 76.25 91 LEU A C 1
ATOM 650 O O . LEU A 1 91 ? 12.055 -0.605 -0.351 1.00 76.25 91 LEU A O 1
ATOM 654 N N . TRP A 1 92 ? 12.708 -2.604 0.461 1.00 77.50 92 TRP A N 1
ATOM 655 C CA . TRP A 1 92 ? 11.628 -2.717 1.436 1.00 77.50 92 TRP A CA 1
ATOM 656 C C . TRP A 1 92 ? 11.663 -1.538 2.406 1.00 77.50 92 TRP A C 1
ATOM 658 O O . TRP A 1 92 ? 12.660 -1.304 3.086 1.00 77.50 92 TRP A O 1
ATOM 668 N N . THR A 1 93 ? 10.554 -0.811 2.472 1.00 79.81 93 THR A N 1
ATOM 669 C CA . THR A 1 93 ? 10.381 0.365 3.319 1.00 79.81 93 THR A CA 1
ATOM 670 C C . THR A 1 93 ? 9.153 0.168 4.196 1.00 79.81 93 THR A C 1
ATOM 672 O O . THR A 1 93 ? 8.074 -0.151 3.698 1.00 79.81 93 THR A O 1
ATOM 675 N N . SER A 1 94 ? 9.310 0.362 5.505 1.00 83.94 94 SER A N 1
ATOM 676 C CA . SER A 1 94 ? 8.176 0.412 6.428 1.00 83.94 94 SER A CA 1
ATOM 677 C C . SER A 1 94 ? 7.486 1.767 6.314 1.00 83.94 94 SER A C 1
ATOM 679 O O . SER A 1 94 ? 8.148 2.807 6.305 1.00 83.94 94 SER A O 1
ATOM 681 N N . HIS A 1 95 ? 6.162 1.757 6.220 1.00 83.06 95 HIS A N 1
ATOM 682 C CA . HIS A 1 95 ? 5.355 2.960 6.142 1.00 83.06 95 HIS A CA 1
ATOM 683 C C . HIS A 1 95 ? 4.158 2.870 7.075 1.00 83.06 95 HIS A C 1
ATOM 685 O O . HIS A 1 95 ? 3.574 1.801 7.273 1.00 83.06 95 HIS A O 1
ATOM 691 N N . SER A 1 96 ? 3.776 4.016 7.622 1.00 84.50 96 SER A N 1
ATOM 692 C CA . SER A 1 96 ? 2.599 4.153 8.457 1.00 84.50 96 SER A CA 1
ATOM 693 C C . SER A 1 96 ? 1.849 5.428 8.110 1.00 84.50 96 SER A C 1
ATOM 695 O O . SER A 1 96 ? 2.441 6.464 7.804 1.00 84.50 96 SER A O 1
ATOM 697 N N . ILE A 1 97 ? 0.524 5.334 8.149 1.00 84.19 97 ILE A N 1
ATOM 698 C CA . ILE A 1 97 ? -0.383 6.450 7.906 1.00 84.19 97 ILE A CA 1
ATOM 699 C C . ILE A 1 97 ? -1.460 6.469 8.980 1.00 84.19 97 ILE A C 1
ATOM 701 O O . ILE A 1 97 ? -1.973 5.423 9.387 1.00 84.19 97 ILE A O 1
ATOM 705 N N . ALA A 1 98 ? -1.815 7.670 9.432 1.00 86.00 98 ALA A N 1
ATOM 706 C CA . ALA A 1 98 ? -2.964 7.843 10.304 1.00 86.00 98 ALA A CA 1
ATOM 707 C C . ALA A 1 98 ? -4.227 7.404 9.554 1.00 86.00 98 ALA A C 1
ATOM 709 O O . ALA A 1 98 ? -4.472 7.825 8.419 1.00 86.00 98 ALA A O 1
ATOM 710 N N . VAL A 1 99 ? -5.027 6.549 10.185 1.00 84.62 99 VAL A N 1
ATOM 711 C CA . VAL A 1 99 ? -6.318 6.153 9.633 1.00 84.62 99 VAL A CA 1
ATOM 712 C C . VAL A 1 99 ? -7.249 7.370 9.680 1.00 84.62 99 VAL A C 1
ATOM 714 O O . VAL A 1 99 ? -7.319 8.048 10.709 1.00 84.62 99 VAL A O 1
ATOM 717 N N . PRO A 1 100 ? -7.990 7.665 8.598 1.00 86.50 100 PRO A N 1
ATOM 718 C CA . PRO A 1 100 ? -8.939 8.770 8.584 1.00 86.50 100 PRO A CA 1
ATOM 719 C C . PRO A 1 100 ? -9.965 8.673 9.715 1.00 86.50 100 PRO A C 1
ATOM 721 O O . PRO A 1 100 ? -10.494 7.598 9.998 1.00 86.50 100 PRO A O 1
ATOM 724 N N . ALA A 1 101 ? -10.321 9.815 10.310 1.00 88.25 101 ALA A N 1
ATOM 725 C CA . ALA A 1 101 ? -11.272 9.873 11.423 1.00 88.25 101 ALA A CA 1
ATOM 726 C C . ALA A 1 101 ? -12.655 9.282 11.084 1.00 88.25 101 ALA A C 1
ATOM 728 O O . ALA A 1 101 ? -13.368 8.847 11.983 1.00 88.25 101 ALA A O 1
ATOM 729 N N . ALA A 1 102 ? -13.012 9.212 9.795 1.00 87.75 102 ALA A N 1
ATOM 730 C CA . ALA A 1 102 ? -14.224 8.552 9.310 1.00 87.75 102 ALA A CA 1
ATOM 731 C C . ALA A 1 102 ? -14.290 7.051 9.657 1.00 87.75 102 ALA A C 1
ATOM 733 O O . ALA A 1 102 ? -15.379 6.490 9.710 1.00 87.75 102 ALA A O 1
ATOM 734 N N . CYS A 1 103 ? -13.148 6.406 9.909 1.00 88.19 103 CYS A N 1
ATOM 735 C CA . CYS A 1 103 ? -13.077 5.007 10.326 1.00 88.19 103 CYS A CA 1
ATOM 736 C C . CYS A 1 103 ? -13.240 4.818 11.842 1.00 88.19 103 CYS A C 1
ATOM 738 O O . CYS A 1 103 ? -13.405 3.686 12.299 1.00 88.19 103 CYS A O 1
ATOM 740 N N . ASN A 1 104 ? -13.180 5.892 12.637 1.00 89.94 104 ASN A N 1
ATOM 741 C CA . ASN A 1 104 ? -13.314 5.796 14.088 1.00 89.94 104 ASN A CA 1
ATOM 742 C C . ASN A 1 104 ? -14.706 5.274 14.453 1.00 89.94 104 ASN A C 1
ATOM 744 O O . ASN A 1 104 ? -15.714 5.723 13.907 1.00 89.94 104 ASN A O 1
ATOM 748 N N . ASN A 1 105 ? -14.760 4.338 15.401 1.00 90.19 105 ASN A N 1
ATOM 749 C CA . ASN A 1 105 ? -15.994 3.709 15.872 1.00 90.19 105 ASN A CA 1
ATOM 750 C C . ASN A 1 105 ? -16.841 3.009 14.780 1.00 90.19 105 ASN A C 1
ATOM 752 O O . ASN A 1 105 ? -18.017 2.720 15.002 1.00 90.19 105 ASN A O 1
ATOM 756 N N . SER A 1 106 ? -16.267 2.712 13.611 1.00 90.69 106 SER A N 1
ATOM 757 C CA . SER A 1 106 ? -16.955 1.985 12.539 1.00 90.69 106 SER A CA 1
ATOM 758 C C . SER A 1 106 ? -16.710 0.482 12.660 1.00 90.69 106 SER A C 1
ATOM 760 O O . SER A 1 106 ? -15.576 0.044 12.816 1.00 90.69 106 SER A O 1
ATOM 762 N N . SER A 1 107 ? -17.760 -0.334 12.566 1.00 91.00 107 SER A N 1
ATOM 763 C CA . SER A 1 107 ? -17.647 -1.800 12.613 1.00 91.00 107 SER A CA 1
ATOM 764 C C . SER A 1 107 ? -17.312 -2.442 11.261 1.00 91.00 107 SER A C 1
ATOM 766 O O . SER A 1 107 ? -17.116 -3.655 11.194 1.00 91.00 107 SER A O 1
ATOM 768 N N . SER A 1 108 ? -17.254 -1.644 10.195 1.00 90.06 108 SER A N 1
ATOM 769 C CA . SER A 1 108 ? -17.217 -2.099 8.803 1.00 90.06 108 SER A CA 1
ATOM 770 C C . SER A 1 108 ? -16.083 -1.454 7.997 1.00 90.06 108 SER A C 1
ATOM 772 O O . SER A 1 108 ? -16.252 -1.136 6.819 1.00 90.06 108 SER A O 1
ATOM 774 N N . VAL A 1 109 ? -14.923 -1.238 8.626 1.00 89.19 109 VAL A N 1
ATOM 775 C CA . VAL A 1 109 ? -13.760 -0.619 7.973 1.00 89.19 109 VAL A CA 1
ATOM 776 C C . VAL A 1 109 ? -13.057 -1.637 7.084 1.00 89.19 109 VAL A C 1
ATOM 778 O O . VAL A 1 109 ? -12.759 -2.746 7.516 1.00 89.19 109 VAL A O 1
ATOM 781 N N . GLN A 1 110 ? -12.738 -1.263 5.851 1.00 88.62 110 GLN A N 1
ATOM 782 C CA . GLN A 1 110 ? -11.872 -2.048 4.973 1.00 88.62 110 GLN A CA 1
ATOM 783 C C . GLN A 1 110 ? -10.853 -1.144 4.300 1.00 88.62 110 GLN A C 1
ATOM 785 O O . GLN A 1 110 ? -11.121 0.028 4.023 1.00 88.62 110 GLN A O 1
ATOM 790 N N . PHE A 1 111 ? -9.692 -1.717 4.009 1.00 86.00 111 PHE A N 1
ATOM 791 C CA . PHE A 1 111 ? -8.630 -1.063 3.265 1.00 86.00 111 PHE A CA 1
ATOM 792 C C . PHE A 1 111 ? -8.355 -1.820 1.982 1.00 86.00 111 PHE A C 1
ATOM 794 O O . PHE A 1 111 ? -8.512 -3.039 1.911 1.00 86.00 111 PHE A O 1
ATOM 801 N N . ALA A 1 112 ? -7.905 -1.097 0.971 1.00 83.75 112 ALA A N 1
ATOM 802 C CA . ALA A 1 112 ? -7.435 -1.708 -0.247 1.00 83.75 112 ALA A CA 1
ATOM 803 C C . ALA A 1 112 ? -6.219 -0.993 -0.802 1.00 83.75 112 ALA A C 1
ATOM 805 O O . ALA A 1 112 ? -6.073 0.213 -0.650 1.00 83.75 112 ALA A O 1
ATOM 806 N N . ILE A 1 113 ? -5.369 -1.736 -1.493 1.00 81.94 113 ILE A N 1
ATOM 807 C CA . ILE A 1 113 ? -4.261 -1.176 -2.257 1.00 81.94 113 ILE A CA 1
ATOM 808 C C . ILE A 1 113 ? -4.530 -1.452 -3.722 1.00 81.94 113 ILE A C 1
ATOM 810 O O . ILE A 1 113 ? -4.646 -2.608 -4.127 1.00 81.94 113 ILE A O 1
ATOM 814 N N . GLN A 1 114 ? -4.634 -0.388 -4.506 1.00 84.81 114 GLN A N 1
ATOM 815 C CA . GLN A 1 114 ? -4.777 -0.449 -5.951 1.00 84.81 114 GLN A CA 1
ATOM 816 C C . GLN A 1 114 ? -3.446 -0.108 -6.603 1.00 84.81 114 GLN A C 1
ATOM 818 O O . GLN A 1 114 ? -2.826 0.884 -6.236 1.00 84.81 114 GLN A O 1
ATOM 823 N N . TRP A 1 115 ? -3.043 -0.906 -7.582 1.00 83.69 115 TRP A N 1
ATOM 824 C CA . TRP A 1 115 ? -1.934 -0.627 -8.478 1.00 83.69 115 TRP A CA 1
ATOM 825 C C . TRP A 1 115 ? -2.476 -0.340 -9.877 1.00 83.69 115 TRP A C 1
ATOM 827 O O . TRP A 1 115 ? -3.248 -1.142 -10.421 1.00 83.69 115 TRP A O 1
ATOM 837 N N . VAL A 1 116 ? -2.065 0.798 -10.433 1.00 84.25 116 VAL A N 1
ATOM 838 C CA . VAL A 1 116 ? -2.373 1.228 -11.797 1.00 84.25 116 VAL A CA 1
ATOM 839 C C . VAL A 1 116 ? -1.072 1.312 -12.588 1.00 84.25 116 VAL A C 1
ATOM 841 O O . VAL A 1 116 ? -0.090 1.845 -12.079 1.00 84.25 116 VAL A O 1
ATOM 844 N N . ASN A 1 117 ? -1.083 0.767 -13.802 1.00 81.88 117 ASN A N 1
ATOM 845 C CA . ASN A 1 117 ? -0.045 0.926 -14.815 1.00 81.88 117 ASN A CA 1
ATOM 846 C C . ASN A 1 117 ? -0.729 1.180 -16.160 1.00 81.88 117 ASN A C 1
ATOM 848 O O . ASN A 1 117 ? -1.681 0.460 -16.485 1.00 81.88 117 ASN A O 1
ATOM 852 N N . ASN A 1 118 ? -0.272 2.183 -16.900 1.00 82.25 118 ASN A N 1
ATOM 853 C CA . ASN A 1 118 ? -0.846 2.601 -18.173 1.00 82.25 118 ASN A CA 1
ATOM 854 C C . ASN A 1 118 ? -0.192 1.961 -19.420 1.00 82.25 118 ASN A C 1
ATOM 856 O O . ASN A 1 118 ? -0.739 2.149 -20.506 1.00 82.25 118 ASN A O 1
ATOM 860 N N . ASP A 1 119 ? 0.887 1.177 -19.271 1.00 75.38 119 ASP A N 1
ATOM 861 C CA . ASP A 1 119 ? 1.568 0.422 -20.347 1.00 75.38 119 ASP A CA 1
ATOM 862 C C . ASP A 1 119 ? 2.073 1.307 -21.502 1.00 75.38 119 ASP A C 1
ATOM 864 O O . ASP A 1 119 ? 2.102 0.891 -22.662 1.00 75.38 119 ASP A O 1
ATOM 868 N N . ASP A 1 120 ? 2.441 2.557 -21.208 1.00 75.88 120 ASP A N 1
ATOM 869 C CA . ASP A 1 120 ? 2.883 3.515 -22.226 1.00 75.88 120 ASP A CA 1
ATOM 870 C C . ASP A 1 120 ? 4.365 3.364 -22.619 1.00 75.88 120 ASP A C 1
ATOM 872 O O . ASP A 1 120 ? 4.830 4.028 -23.549 1.00 75.88 120 ASP A O 1
ATOM 876 N N . GLY A 1 121 ? 5.102 2.469 -21.953 1.00 69.62 121 GLY A N 1
ATOM 877 C CA . GLY A 1 121 ? 6.535 2.266 -22.165 1.00 69.62 121 GLY A CA 1
ATOM 878 C C . GLY A 1 121 ? 7.396 3.411 -21.636 1.00 69.62 121 GLY A C 1
ATOM 879 O O . GLY A 1 121 ? 8.585 3.485 -21.958 1.00 69.62 121 GLY A O 1
ATOM 880 N N . VAL A 1 122 ? 6.820 4.311 -20.837 1.00 68.12 122 VAL A N 1
ATOM 881 C CA . VAL A 1 122 ? 7.496 5.460 -20.248 1.00 68.12 122 VAL A CA 1
ATOM 882 C C . VAL A 1 122 ? 7.667 5.240 -18.742 1.00 68.12 122 VAL A C 1
ATOM 884 O O . VAL A 1 122 ? 6.810 4.740 -18.021 1.00 68.12 122 VAL A O 1
ATOM 887 N N . GLY A 1 123 ? 8.859 5.564 -18.249 1.00 61.25 123 GLY A N 1
ATOM 888 C CA . GLY A 1 123 ? 9.271 5.294 -16.875 1.00 61.25 123 GLY A CA 1
ATOM 889 C C . GLY A 1 123 ? 10.717 4.822 -16.833 1.00 61.25 123 GLY A C 1
ATOM 890 O O . GLY A 1 123 ? 11.166 4.047 -17.672 1.00 61.25 123 GLY A O 1
ATOM 891 N N . THR A 1 124 ? 11.484 5.327 -15.873 1.00 51.34 124 THR A N 1
ATOM 892 C CA . THR A 1 124 ? 12.888 4.949 -15.704 1.00 51.34 124 THR A CA 1
ATOM 893 C C . THR A 1 124 ? 13.007 3.711 -14.828 1.00 51.34 124 THR A C 1
ATOM 895 O O . THR A 1 124 ? 12.510 3.707 -13.700 1.00 51.34 124 THR A O 1
ATOM 898 N N . ASP A 1 125 ? 13.733 2.709 -15.326 1.00 43.00 125 ASP A N 1
ATOM 899 C CA . ASP A 1 125 ? 14.408 1.702 -14.503 1.00 43.00 125 ASP A CA 1
ATOM 900 C C . ASP A 1 125 ? 15.148 2.452 -13.369 1.00 43.00 125 ASP A C 1
ATOM 902 O O . ASP A 1 125 ? 15.903 3.389 -13.659 1.00 43.00 125 ASP A O 1
ATOM 906 N N . PRO A 1 126 ? 14.848 2.173 -12.084 1.00 43.91 126 PRO A N 1
ATOM 907 C CA . PRO A 1 126 ? 15.047 0.844 -11.526 1.00 43.91 126 PRO A CA 1
ATOM 908 C C . PRO A 1 126 ? 13.767 0.042 -11.179 1.00 43.91 126 PRO A C 1
ATOM 910 O O . PRO A 1 126 ? 12.869 0.539 -10.490 1.00 43.91 126 PRO A O 1
ATOM 913 N N . HIS A 1 127 ? 13.706 -1.220 -11.622 1.00 45.41 127 HIS A N 1
ATOM 914 C CA . HIS A 1 127 ? 12.658 -2.231 -11.412 1.00 45.41 127 HIS A CA 1
ATOM 915 C C . HIS A 1 127 ? 12.115 -2.256 -9.968 1.00 45.41 127 HIS A C 1
ATOM 917 O O . HIS A 1 127 ? 12.757 -2.733 -9.029 1.00 45.41 127 HIS A O 1
ATOM 923 N N . SER A 1 128 ? 10.877 -1.800 -9.754 1.00 40.88 128 SER A N 1
ATOM 924 C CA . SER A 1 128 ? 10.249 -1.883 -8.425 1.00 40.88 128 SER A CA 1
ATOM 925 C C . SER A 1 128 ? 8.720 -1.908 -8.471 1.00 40.88 128 SER A C 1
ATOM 927 O O . SER A 1 128 ? 8.071 -0.886 -8.664 1.00 40.88 128 SER A O 1
ATOM 929 N N . GLN A 1 129 ? 8.130 -3.093 -8.271 1.00 46.84 129 GLN A N 1
ATOM 930 C CA . GLN A 1 129 ? 6.688 -3.241 -8.022 1.00 46.84 129 GLN A CA 1
ATOM 931 C C . GLN A 1 129 ? 6.392 -3.096 -6.528 1.00 46.84 129 GLN A C 1
ATOM 933 O O . GLN A 1 129 ? 7.121 -3.618 -5.681 1.00 46.84 129 GLN A O 1
ATOM 938 N N . LEU A 1 130 ? 5.198 -2.569 -6.251 1.00 42.22 130 LEU A N 1
ATOM 939 C CA . LEU A 1 130 ? 4.533 -2.678 -4.957 1.00 42.22 130 LEU A CA 1
ATOM 940 C C . LEU A 1 130 ? 4.265 -4.125 -4.557 1.00 42.22 130 LEU A C 1
ATOM 942 O O . LEU A 1 130 ? 3.307 -4.750 -5.003 1.00 42.22 130 LEU A O 1
ATOM 946 N N . THR A 1 131 ? 5.095 -4.630 -3.642 1.00 43.56 131 THR A N 1
ATOM 947 C CA . THR A 1 131 ? 4.731 -5.749 -2.768 1.00 43.56 131 THR A CA 1
ATOM 948 C C . THR A 1 131 ? 4.373 -5.187 -1.405 1.00 43.56 131 THR A C 1
ATOM 950 O O . THR A 1 131 ? 5.183 -4.483 -0.810 1.00 43.56 131 THR A O 1
ATOM 953 N N . ILE A 1 132 ? 3.181 -5.507 -0.906 1.00 43.44 132 ILE A N 1
ATOM 954 C CA . ILE A 1 132 ? 2.843 -5.344 0.506 1.00 43.44 132 ILE A CA 1
ATOM 955 C C . ILE A 1 132 ? 2.690 -6.744 1.074 1.00 43.44 132 ILE A C 1
ATOM 957 O O . ILE A 1 132 ? 1.787 -7.480 0.679 1.00 43.44 132 ILE A O 1
ATOM 961 N N . LEU A 1 133 ? 3.589 -7.114 1.984 1.00 40.00 133 LEU A N 1
ATOM 962 C CA . LEU A 1 133 ? 3.372 -8.244 2.870 1.00 40.00 133 LEU A CA 1
ATOM 963 C C . LEU A 1 133 ? 3.302 -7.705 4.296 1.00 40.00 133 LEU A C 1
ATOM 965 O O . LEU A 1 133 ? 4.252 -7.112 4.806 1.00 40.00 133 LEU A O 1
ATOM 969 N N . HIS A 1 134 ? 2.154 -7.987 4.903 1.00 40.19 134 HIS A N 1
ATOM 970 C CA . HIS A 1 134 ? 1.789 -7.781 6.297 1.00 40.19 134 HIS A CA 1
ATOM 971 C C . HIS A 1 134 ? 1.204 -6.401 6.645 1.00 40.19 134 HIS A C 1
ATOM 973 O O . HIS A 1 134 ? 1.904 -5.399 6.775 1.00 40.19 134 HIS A O 1
ATOM 979 N N . LEU A 1 135 ? -0.119 -6.403 6.846 1.00 40.16 135 LEU A N 1
ATOM 980 C CA . LEU A 1 135 ? -0.853 -5.405 7.616 1.00 40.16 135 LEU A CA 1
ATOM 981 C C . LEU A 1 135 ? -0.394 -5.514 9.073 1.00 40.16 135 LEU A C 1
ATOM 983 O O . LEU A 1 135 ? -0.804 -6.433 9.781 1.00 40.16 135 LEU A O 1
ATOM 987 N N . VAL A 1 136 ? 0.464 -4.601 9.516 1.00 40.62 136 VAL A N 1
ATOM 988 C CA . VAL A 1 136 ? 0.896 -4.555 10.912 1.00 40.62 136 VAL A CA 1
ATOM 989 C C . VAL A 1 136 ? -0.035 -3.598 11.641 1.00 40.62 136 VAL A C 1
ATOM 991 O O . VAL A 1 136 ? 0.186 -2.395 11.691 1.00 40.62 136 VAL A O 1
ATOM 994 N N . GLN A 1 137 ? -1.088 -4.199 12.191 1.00 46.62 137 GLN A N 1
ATOM 995 C CA . GLN A 1 137 ? -1.734 -3.793 13.436 1.00 46.62 137 GLN A CA 1
ATOM 996 C C . GLN A 1 137 ? -2.441 -2.425 13.455 1.00 46.62 137 GLN A C 1
ATOM 998 O O . GLN A 1 137 ? -1.833 -1.361 13.429 1.00 46.62 137 GLN A O 1
ATOM 1003 N N . VAL A 1 138 ? -3.761 -2.472 13.641 1.00 50.62 138 VAL A N 1
ATOM 1004 C CA . VAL A 1 138 ? -4.564 -1.320 14.064 1.00 50.62 138 VAL A CA 1
ATOM 1005 C C . VAL A 1 138 ? -4.364 -1.150 15.573 1.00 50.62 138 VAL A C 1
ATOM 1007 O O . VAL A 1 138 ? -4.916 -1.917 16.364 1.00 50.62 138 VAL A O 1
ATOM 1010 N N . LEU A 1 139 ? -3.526 -0.195 15.977 1.00 54.25 139 LEU A N 1
ATOM 1011 C CA . LEU A 1 139 ? -3.367 0.175 17.386 1.00 54.25 139 LEU A CA 1
ATOM 1012 C C . LEU A 1 139 ? -4.490 1.144 17.813 1.00 54.25 139 LEU A C 1
ATOM 1014 O O . LEU A 1 139 ? -4.817 2.034 17.027 1.00 54.25 139 LEU A O 1
ATOM 1018 N N . PRO A 1 140 ? -5.112 0.943 18.993 1.00 50.59 140 PRO A N 1
ATOM 1019 C CA . PRO A 1 140 ? -6.004 1.921 19.620 1.00 50.59 140 PRO A CA 1
ATOM 1020 C C . PRO A 1 140 ? -5.260 3.159 20.131 1.00 50.59 140 PRO A C 1
ATOM 1022 O O . PRO A 1 140 ? -4.039 3.051 20.393 1.00 50.59 140 PRO A O 1
#

=== Feature glossary ===
The record interleaves many kinds of information about one protein. Here is each kind framed as the question it answers.

Q: What does the lo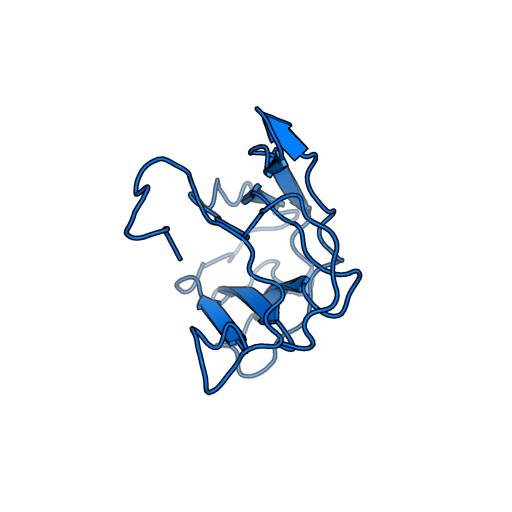cal fold look like, residue by residue?
A: The Foldseek 3Di string encodes local tertiary geometry as a 20-letter alphabet — one character per residue — derived from the relative positions of nearby Cα atoms. Unlike the amino-acid sequence, 3Di is a direct function of the 3D structure, so two proteins with the same fold have similar 3Di strings even at low sequence identity.

Q: Which residues are in helices, strands, or loops?
A: The SS8 string is DSSP's per-residue secondary-structure call. α-helix (H) means an i→i+4 H-bond ladder; β-strand (E) means the residue participates in a β-sheet; 3₁₀ (G) and π (I) are tighter and wider helices; T/S are turns/bends; '-' is loop.

Q: How big and how compact is the whole molecule?
A: Radius of gyration (Rg) is the root-mean-square distance of Cα atoms from their centroid — a single number for overall size and compactness. A globular domain of N residues has Rg ≈ 2.2·N^0.38 Å; an extended or disordered chain has a much larger Rg. The Cα contact count is the number of residue pairs whose Cα atoms are within 8 Å and are more than four positions apart in sequence — a standard proxy for tertiary packing density. The bounding box is the smallest axis-aligned box enclosing all Cα atoms.

Q: Where is each backbone atom in 3D?
A: Structure coordinates are given as an mmCIF _atom_site loop: one row per atom with element, residue name, chain id, sequence number, and x/y/z position in Å. Only the four main-chain atoms per residue are included here; side chains are omitted to keep the record compact.

Q: What is the amino-acid chain?
A: Primary structure: the covalent order of the twenty standard amino acids along the backbone. Two proteins with the same sequence will (almost always) fold to the same structure; two with 30% identity often share a fold but not the details.

Q: What if only a Cα trace is available?
A: Three-state secondary structure (P-SEA) collapses the eight DSSP classes into helix (a), strand (b), and coil (c). P-SEA assigns these from Cα geometry alone — distances and angles — without requiring backbone oxygens, so it works on any Cα trace.

Q: What family and function is it annotated with?
A: Database cross-references. InterPro integrates a dozen domain/family signature databases into unified entries with residue-range hits. GO terms attach function/process/location labels with evidence codes. CATH code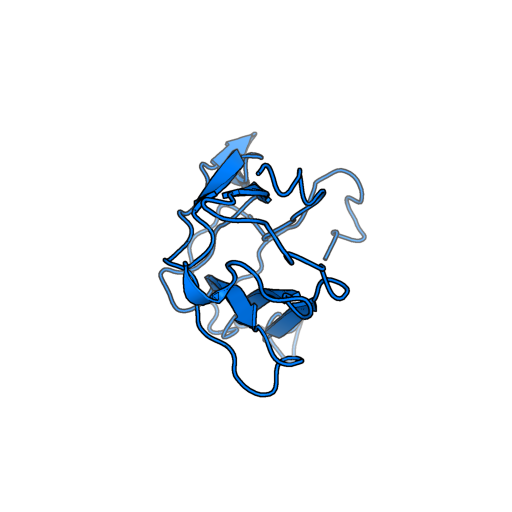s position the fold in a four-level structural taxonomy. Organism is the NCBI-taxonomy species name.

Q: How confident is the AlphaFold model at each residue?
A: pLDDT is the predicted lDDT-Cα score: AlphaFold's confidence that the local environment of each residue (all inter-atomic distances within 15 Å) is correctly placed. It is a per-residue number between 0 and 100, with higher meaning more reliable.

Q: How mobile is each atom in the crystal?
A: B-factor (Debye–Waller factor) reflects atomic displacement in the crystal lattice. It is an experimental observable (units Å²), not a prediction; low values mean the atom is pinned down, high values mean it moves or is heterogeneous across the crystal.

Q: Which residues are buried vs exposed?
A: SASA measures how much of the protein is reachable by solvent. It is computed by rolling a water-sized probe over the atomic surface and summing the exposed area (Å²). Per-residue SASA distinguishes core (buried, low SASA) from surface (exposed, high SASA) residues; total SASA is a whole-molecule size measure.

Q: What do the diagnostic plots show?
A: Plot images: a contact map (which residues are close in 3D, as an N×N binary image), a Ramachandran scatter (backbone torsion angles, revealing secondary-structure composition at a glance), and — for AlphaFold structures — a PAE heatmap (pairwise prediction confidence).

Q: What known structures does this most resemble?
A: The Foldseek neighbor list gives the closest experimentally determined structures in the PDB, ranked by structural alignment. TM-score near 1 means near-identical fold; near 0.3 means only rough topology match. This is how one finds what a novel AlphaFold prediction most resembles in the solved-structure universe.

Q: Are the domains correctly placed relative to each other?
A: Predicted aligned error is AlphaFold's pairwise confidence. Unlike pLDDT (per-residue), PAE is per-residue-pair and captures whether two parts of the structure are correctly placed relative to each other. Units are ångströms of expected positional error.

Q: What do the rendered images show?
A: Structure images are PyMOL renders from six orthogonal camera directions. Cartoon representation draws helices as coils and strands as arrows; sticks shows the backbone as bonds; surface shows the solvent-excluded envelope. Rainbow coloring maps sequence position to hue (blue→red, N→C); chain coloring assigns a distinct color per polypeptide.

Q: What are the backbone torsion angles?
A: φ (phi) and ψ (psi) are the two rotatable backbone dihedrals per residue: φ is the C(i-1)–N–Cα–C torsion, ψ is the N–Cα–C–N(i+1) torsion, both in degrees on (−180°, 180°]. α-helical residues cluster near (−60°, −45°); β-strand residues near (−120°, +130°). A Ramachandran plot is simply a scatter of (φ, ψ) for every residue.